Protein AF-A0A2V9DRB1-F1 (afdb_monomer)

pLDDT: mean 70.37, std 17.66, range [30.84, 90.81]

Foldseek 3Di:
DDPPVPWDKDQADVQWDWDADPVRDTDIDRPCVVPDPDDDDRQWIWTWDQDPVVRDIDIDTDGHGPCPDPPPPDDPDDDD

Sequence (80 aa):
MAENRSEMRIPMQVGTEFRIRNNGDIILDNPELELAADTAAADAVLSYRFDSESGEHVLRLLDPVAERALRPGRKAASQG

St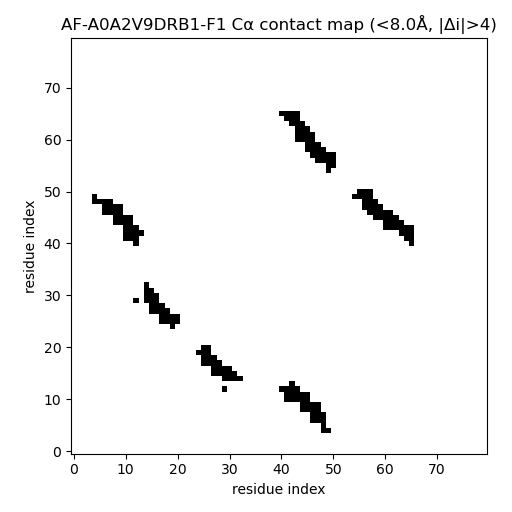ructure (mmCIF, N/CA/C/O backbone):
data_AF-A0A2V9DRB1-F1
#
_entry.id   AF-A0A2V9DRB1-F1
#
loop_
_atom_site.group_PDB
_atom_site.id
_atom_site.type_symbol
_atom_site.label_atom_id
_atom_site.label_alt_id
_atom_site.label_comp_id
_atom_site.label_asym_id
_atom_site.label_entity_id
_atom_site.label_seq_id
_atom_site.pdbx_PDB_ins_code
_atom_site.Cartn_x
_atom_site.Cartn_y
_atom_site.Cartn_z
_atom_site.occupancy
_atom_site.B_iso_or_equiv
_atom_site.auth_seq_id
_atom_site.auth_comp_id
_atom_site.auth_asym_id
_atom_site.auth_atom_id
_atom_site.pdbx_PDB_model_num
ATOM 1 N N . MET A 1 1 ? -20.732 -12.527 8.884 1.00 30.84 1 MET A N 1
ATOM 2 C CA . MET A 1 1 ? -19.652 -13.482 8.566 1.00 30.84 1 MET A CA 1
ATOM 3 C C . MET A 1 1 ? -18.417 -12.632 8.354 1.00 30.84 1 MET A C 1
ATOM 5 O O . MET A 1 1 ? -18.434 -11.819 7.443 1.00 30.84 1 MET A O 1
ATOM 9 N N . ALA A 1 2 ? -17.457 -12.669 9.279 1.00 37.69 2 ALA A N 1
ATOM 10 C CA . ALA A 1 2 ? -16.261 -11.840 9.182 1.00 37.69 2 ALA A CA 1
ATOM 11 C C . ALA A 1 2 ? -15.366 -12.445 8.100 1.00 37.69 2 ALA A C 1
ATOM 13 O O . ALA A 1 2 ? -14.797 -13.519 8.295 1.00 37.69 2 ALA A O 1
ATOM 14 N N . GLU A 1 3 ? -15.306 -11.805 6.935 1.00 44.94 3 GLU A N 1
ATOM 15 C CA . GLU A 1 3 ? -14.264 -12.102 5.965 1.00 44.94 3 GLU A CA 1
ATOM 16 C C . GLU A 1 3 ? -12.937 -11.769 6.639 1.00 44.94 3 GLU A C 1
ATOM 18 O O . GLU A 1 3 ? -12.569 -10.604 6.782 1.00 44.94 3 GLU A O 1
ATOM 23 N N . ASN A 1 4 ? -12.241 -12.803 7.107 1.00 48.03 4 ASN A N 1
ATOM 24 C CA . ASN A 1 4 ? -10.835 -12.734 7.458 1.00 48.03 4 ASN A CA 1
ATOM 25 C C . ASN A 1 4 ? -10.090 -12.359 6.169 1.00 48.03 4 ASN A C 1
ATOM 27 O O . ASN A 1 4 ? -9.679 -13.241 5.410 1.00 48.03 4 ASN A O 1
ATOM 31 N N . ARG A 1 5 ? -10.045 -11.054 5.855 1.00 58.56 5 ARG A N 1
ATOM 32 C CA . ARG A 1 5 ? -9.373 -10.501 4.678 1.00 58.56 5 ARG A CA 1
ATOM 33 C C . ARG A 1 5 ? -7.915 -10.902 4.796 1.00 58.56 5 ARG A C 1
ATOM 35 O O . ARG A 1 5 ? -7.149 -10.342 5.576 1.00 58.56 5 ARG A O 1
ATOM 42 N N . SER A 1 6 ? -7.608 -11.975 4.081 1.00 69.38 6 SER A N 1
ATOM 43 C CA . SER A 1 6 ? -6.328 -12.652 4.113 1.00 69.38 6 SER A CA 1
ATOM 44 C C . SER A 1 6 ? -5.249 -11.653 3.723 1.00 69.38 6 SER A C 1
ATOM 46 O O . SER A 1 6 ? -5.476 -10.798 2.867 1.00 69.38 6 SER A O 1
ATOM 48 N N . GLU A 1 7 ? -4.107 -11.734 4.397 1.00 81.62 7 GLU A N 1
ATOM 49 C CA . GLU A 1 7 ? -2.968 -10.855 4.154 1.00 81.62 7 GLU A CA 1
ATOM 50 C C . GLU A 1 7 ? -2.631 -10.820 2.653 1.00 81.62 7 GLU A C 1
ATOM 52 O O . GLU A 1 7 ? -2.381 -11.859 2.037 1.00 81.62 7 GLU A O 1
ATOM 57 N N . MET A 1 8 ? -2.670 -9.627 2.056 1.00 87.69 8 MET A N 1
ATOM 58 C CA . MET A 1 8 ? -2.411 -9.428 0.633 1.00 87.69 8 MET A CA 1
ATOM 59 C C . MET A 1 8 ? -0.944 -9.066 0.432 1.00 87.69 8 MET A C 1
ATOM 61 O O . MET A 1 8 ? -0.444 -8.145 1.070 1.00 87.69 8 MET A O 1
ATOM 65 N N . ARG A 1 9 ? -0.263 -9.759 -0.483 1.00 87.56 9 ARG A N 1
ATOM 66 C CA . ARG A 1 9 ? 1.102 -9.413 -0.896 1.00 87.56 9 ARG A CA 1
ATOM 67 C C . ARG A 1 9 ? 1.066 -8.539 -2.138 1.00 87.56 9 ARG A C 1
ATOM 69 O O . ARG A 1 9 ? 0.432 -8.899 -3.126 1.00 87.56 9 ARG A O 1
ATOM 76 N N . ILE A 1 10 ? 1.759 -7.414 -2.077 1.00 86.88 10 ILE A N 1
ATOM 77 C CA . ILE A 1 10 ? 1.740 -6.360 -3.081 1.00 86.88 10 ILE A CA 1
ATOM 78 C C . ILE A 1 10 ? 3.184 -6.105 -3.526 1.00 86.88 10 ILE A C 1
ATOM 80 O O . ILE A 1 10 ? 3.965 -5.555 -2.746 1.00 86.88 10 ILE A O 1
ATOM 84 N N . PRO A 1 11 ? 3.574 -6.519 -4.742 1.00 84.06 11 PRO A N 1
ATOM 85 C CA . PRO A 1 11 ? 4.872 -6.161 -5.296 1.00 84.06 11 PRO A CA 1
ATOM 86 C C . PRO A 1 11 ? 4.902 -4.663 -5.622 1.00 84.06 11 PRO A C 1
ATOM 88 O O . PRO A 1 11 ? 3.954 -4.124 -6.189 1.00 84.06 11 PRO A O 1
ATOM 91 N N . MET A 1 12 ? 5.997 -4.002 -5.262 1.00 84.12 12 MET A N 1
ATOM 92 C CA . MET A 1 12 ? 6.207 -2.565 -5.400 1.00 84.12 12 MET A CA 1
ATOM 93 C C . MET A 1 12 ? 7.494 -2.294 -6.170 1.00 84.12 12 MET A C 1
ATOM 95 O O . MET A 1 12 ? 8.511 -2.953 -5.957 1.00 84.12 12 MET A O 1
ATOM 99 N N . GLN A 1 13 ? 7.454 -1.281 -7.026 1.00 78.12 13 GLN A N 1
ATOM 100 C CA . GLN A 1 13 ? 8.612 -0.744 -7.741 1.00 78.12 13 GLN A CA 1
ATOM 101 C C . GLN A 1 13 ? 8.807 0.727 -7.376 1.00 78.12 13 GLN A C 1
ATOM 103 O O . GLN A 1 13 ? 7.848 1.398 -6.976 1.00 78.12 13 GLN A O 1
ATOM 108 N N . VAL A 1 14 ? 10.021 1.253 -7.542 1.00 76.69 14 VAL A N 1
ATOM 109 C CA . VAL A 1 14 ? 10.241 2.705 -7.495 1.00 76.69 14 VAL A CA 1
ATOM 110 C C . VAL A 1 14 ? 9.274 3.392 -8.469 1.00 76.69 14 VAL A C 1
ATOM 112 O O . VAL A 1 14 ? 9.047 2.914 -9.581 1.00 76.69 14 VAL A O 1
ATOM 115 N N . GLY A 1 15 ? 8.650 4.470 -7.995 1.00 77.62 15 GLY A N 1
ATOM 116 C CA . GLY A 1 15 ? 7.625 5.206 -8.735 1.00 77.62 15 GLY A CA 1
ATOM 117 C C . GLY A 1 15 ? 6.200 4.684 -8.558 1.00 77.62 15 GLY A C 1
ATOM 118 O O . GLY A 1 15 ? 5.266 5.344 -8.992 1.00 77.62 15 GLY A O 1
ATOM 119 N N . THR A 1 16 ? 5.985 3.546 -7.883 1.00 84.50 16 THR A N 1
ATOM 120 C CA . THR A 1 16 ? 4.625 3.023 -7.654 1.00 84.50 16 THR A CA 1
ATOM 121 C C . THR A 1 16 ? 3.838 3.910 -6.683 1.00 84.50 16 THR A C 1
ATOM 123 O O . THR A 1 16 ? 4.249 4.127 -5.542 1.00 84.50 16 THR A O 1
ATOM 126 N N . GLU A 1 17 ? 2.655 4.350 -7.103 1.0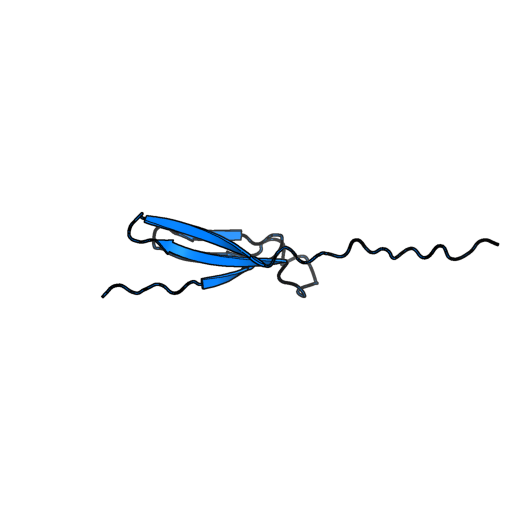0 88.00 17 GLU A N 1
ATOM 127 C CA . GLU A 1 17 ? 1.629 4.966 -6.273 1.00 88.00 17 GLU A CA 1
ATOM 128 C C . GLU A 1 17 ? 0.679 3.898 -5.716 1.00 88.00 17 GLU A C 1
ATOM 130 O O . GLU A 1 17 ? -0.044 3.221 -6.450 1.00 88.00 17 GLU A O 1
ATOM 135 N N . PHE A 1 18 ? 0.645 3.781 -4.388 1.00 89.12 18 PHE A N 1
ATOM 136 C CA . PHE A 1 18 ? -0.283 2.910 -3.672 1.00 89.12 18 PHE A CA 1
ATOM 137 C C . PHE A 1 18 ? -1.406 3.732 -3.041 1.00 89.12 18 PHE A C 1
ATOM 139 O O . PHE A 1 18 ? -1.164 4.536 -2.138 1.00 89.12 18 PHE A O 1
ATOM 146 N N . ARG A 1 19 ? -2.643 3.542 -3.511 1.00 90.00 19 ARG A N 1
ATOM 147 C CA . ARG A 1 19 ? -3.808 4.328 -3.085 1.00 90.00 19 ARG A CA 1
ATOM 148 C C . ARG A 1 19 ? -4.887 3.417 -2.517 1.00 90.00 19 ARG A C 1
ATOM 150 O O . ARG A 1 19 ? -5.317 2.475 -3.177 1.00 90.00 19 ARG A O 1
ATOM 157 N N . ILE A 1 20 ? -5.364 3.739 -1.317 1.00 89.06 20 ILE A N 1
ATOM 158 C CA . ILE A 1 20 ? -6.517 3.085 -0.693 1.00 89.06 20 ILE A CA 1
ATOM 159 C C . ILE A 1 20 ? -7.660 4.095 -0.655 1.00 89.06 20 ILE A C 1
ATOM 161 O O . ILE A 1 20 ? -7.525 5.180 -0.089 1.00 89.06 20 ILE A O 1
ATOM 165 N N . ARG A 1 21 ? -8.784 3.759 -1.283 1.00 87.12 21 ARG A N 1
ATOM 166 C CA . ARG A 1 21 ? -9.997 4.580 -1.244 1.00 87.12 21 ARG A CA 1
ATOM 167 C C . ARG A 1 21 ? -10.748 4.369 0.068 1.00 87.12 21 ARG A C 1
ATOM 169 O O . ARG A 1 21 ? -10.657 3.315 0.686 1.00 87.12 21 ARG A O 1
ATOM 176 N N . ASN A 1 22 ? -11.586 5.336 0.441 1.00 83.06 22 ASN A N 1
ATOM 177 C CA . ASN A 1 22 ? -12.397 5.284 1.669 1.00 83.06 22 ASN A CA 1
ATOM 178 C C . ASN A 1 22 ? -13.370 4.092 1.731 1.00 83.06 22 ASN A C 1
ATOM 180 O O . ASN A 1 22 ? -13.824 3.725 2.807 1.00 83.06 22 ASN A O 1
ATOM 184 N N . ASN A 1 23 ? -13.713 3.499 0.586 1.00 82.69 23 ASN A N 1
ATOM 185 C CA . ASN A 1 23 ? -14.523 2.281 0.507 1.00 82.69 23 ASN A CA 1
ATOM 186 C C . ASN A 1 23 ? -13.687 0.990 0.636 1.00 82.69 23 ASN A C 1
ATOM 188 O O . ASN A 1 23 ? -14.239 -0.107 0.585 1.00 82.69 23 ASN A O 1
ATOM 192 N N . GLY A 1 24 ? -12.370 1.113 0.804 1.00 78.94 24 GLY A N 1
ATOM 193 C CA . GLY A 1 24 ? -11.428 0.008 0.912 1.00 78.94 24 GLY A CA 1
ATOM 194 C C . GLY A 1 24 ? -10.887 -0.506 -0.422 1.00 78.94 24 GLY A C 1
ATOM 195 O O . GLY A 1 24 ? -10.152 -1.493 -0.398 1.00 78.94 24 GLY A O 1
ATOM 196 N N . ASP A 1 25 ? -11.218 0.128 -1.554 1.00 84.62 25 ASP A N 1
ATOM 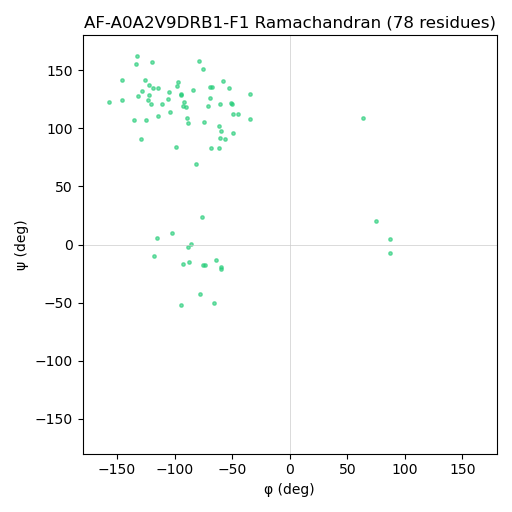197 C CA . ASP A 1 25 ? -10.638 -0.243 -2.848 1.00 84.62 25 ASP A CA 1
ATOM 198 C C . ASP A 1 25 ? -9.150 0.103 -2.880 1.00 84.62 25 ASP A C 1
ATOM 200 O O . ASP A 1 25 ? -8.740 1.204 -2.502 1.00 84.62 25 ASP A O 1
ATOM 204 N N . ILE A 1 26 ? -8.351 -0.832 -3.383 1.00 85.62 26 ILE A N 1
ATOM 205 C CA . ILE A 1 26 ? -6.904 -0.689 -3.519 1.00 85.62 26 ILE A CA 1
ATOM 206 C C . ILE A 1 26 ? -6.570 -0.450 -4.985 1.00 85.62 26 ILE A C 1
ATOM 208 O O . ILE A 1 26 ? -7.031 -1.186 -5.857 1.00 85.62 26 ILE A O 1
ATOM 212 N N . ILE A 1 27 ? -5.754 0.567 -5.246 1.00 88.38 27 ILE A N 1
ATOM 213 C CA . ILE A 1 27 ? -5.301 0.943 -6.582 1.00 88.38 27 ILE A CA 1
ATOM 214 C C . ILE A 1 27 ? -3.775 1.044 -6.571 1.00 88.38 27 ILE A C 1
ATOM 216 O O . ILE A 1 27 ? -3.192 1.672 -5.684 1.00 88.38 27 ILE A O 1
ATOM 220 N N . LEU A 1 28 ? -3.159 0.418 -7.570 1.00 84.88 28 LEU A N 1
ATOM 221 C CA . LEU A 1 28 ? -1.723 0.414 -7.822 1.00 84.88 28 LEU A CA 1
ATOM 222 C C . LEU A 1 28 ? -1.481 0.995 -9.209 1.00 84.88 28 LEU A C 1
ATOM 224 O O . LEU A 1 28 ? -1.970 0.442 -10.191 1.00 84.88 28 LEU A O 1
ATOM 228 N N . ASP A 1 29 ? -0.710 2.071 -9.277 1.00 81.56 29 ASP A N 1
ATOM 229 C CA . ASP A 1 29 ? -0.267 2.680 -10.529 1.00 81.56 29 ASP A CA 1
ATOM 230 C C . ASP A 1 29 ? 1.231 2.966 -10.443 1.00 81.56 29 ASP A C 1
ATOM 232 O O . ASP A 1 29 ? 1.769 3.116 -9.352 1.00 81.56 29 ASP A O 1
ATOM 236 N N . ASN A 1 30 ? 1.925 3.050 -11.573 1.00 73.56 30 ASN A N 1
ATOM 237 C CA . ASN A 1 30 ? 3.304 3.532 -11.612 1.00 73.56 30 ASN A CA 1
ATOM 238 C C . ASN A 1 30 ? 3.410 4.626 -12.686 1.00 73.56 30 ASN A C 1
ATOM 240 O O . ASN A 1 30 ? 3.641 4.296 -13.852 1.00 73.56 30 ASN A O 1
ATOM 244 N N . PRO A 1 31 ? 3.204 5.910 -12.332 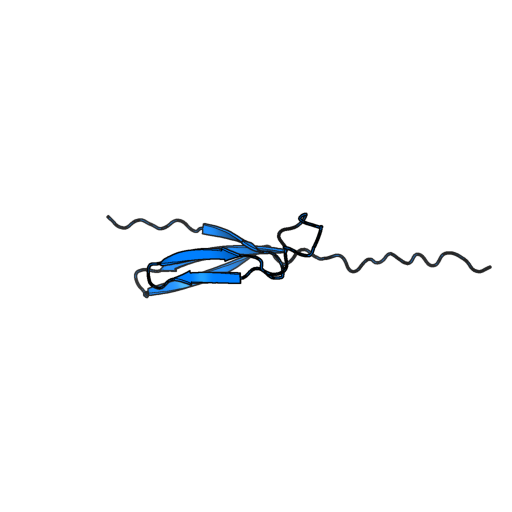1.00 62.47 31 PRO A N 1
ATOM 245 C CA . PRO A 1 31 ? 3.247 7.022 -13.284 1.00 62.47 31 PRO A CA 1
ATOM 246 C C . PRO A 1 31 ? 4.590 7.172 -14.014 1.00 62.47 31 PRO A C 1
ATOM 248 O O . PRO A 1 31 ? 4.638 7.800 -15.067 1.00 62.47 31 PRO A O 1
ATOM 251 N N . GLU A 1 32 ? 5.680 6.602 -13.494 1.00 61.16 32 GLU A N 1
ATOM 252 C CA . GLU A 1 32 ? 7.008 6.698 -14.112 1.00 61.16 32 GLU A CA 1
ATOM 253 C C . GLU A 1 32 ? 7.271 5.595 -15.159 1.00 61.16 32 GLU A C 1
ATOM 255 O O . GLU A 1 32 ? 8.191 5.711 -15.975 1.00 61.16 32 GLU A O 1
ATOM 260 N N . LEU A 1 33 ? 6.455 4.533 -15.185 1.00 57.12 33 LEU A N 1
ATOM 261 C CA . LEU A 1 33 ? 6.692 3.341 -16.011 1.00 57.12 33 LEU A CA 1
ATOM 262 C C . LEU A 1 33 ? 6.380 3.562 -17.503 1.00 57.12 33 LEU A C 1
ATOM 264 O O . LEU A 1 33 ? 6.917 2.848 -18.345 1.00 57.12 33 LEU A O 1
ATOM 268 N N . GLU A 1 34 ? 5.616 4.601 -17.863 1.00 54.75 34 GLU A N 1
ATOM 269 C CA . GLU A 1 34 ? 5.407 4.980 -19.273 1.00 54.75 34 GLU A CA 1
ATOM 270 C C . GLU A 1 34 ? 6.703 5.433 -19.985 1.00 54.75 34 GLU A C 1
ATOM 272 O O . GLU A 1 34 ? 6.732 5.503 -21.214 1.00 54.75 34 GLU A O 1
ATOM 277 N N . LEU A 1 35 ? 7.797 5.702 -19.252 1.00 51.75 35 LEU A N 1
ATOM 278 C CA . LEU A 1 35 ? 9.063 6.207 -19.809 1.00 51.75 35 LEU A CA 1
ATOM 279 C C . LEU A 1 35 ? 10.278 5.276 -19.619 1.00 51.75 35 LEU A C 1
ATOM 281 O O . LEU A 1 35 ? 11.325 5.531 -20.219 1.00 51.75 35 LEU A O 1
ATOM 285 N N . ALA A 1 36 ? 10.179 4.203 -18.826 1.00 51.88 36 ALA A N 1
ATOM 286 C CA . ALA A 1 36 ? 11.323 3.356 -18.470 1.00 51.88 36 ALA A CA 1
ATOM 287 C C . ALA A 1 36 ? 11.191 1.928 -19.033 1.00 51.88 36 ALA A C 1
ATOM 289 O O . ALA A 1 36 ? 10.374 1.129 -18.589 1.00 51.88 36 ALA A O 1
ATOM 290 N N . ALA A 1 37 ? 12.038 1.590 -20.007 1.00 47.62 37 ALA A N 1
ATOM 291 C CA . ALA A 1 37 ? 12.013 0.331 -20.759 1.00 47.62 37 ALA A CA 1
ATOM 292 C C . ALA A 1 37 ? 12.569 -0.909 -20.013 1.00 47.62 37 ALA A C 1
ATOM 294 O O . ALA A 1 37 ? 13.003 -1.856 -20.667 1.00 47.62 37 ALA A O 1
ATOM 295 N N . ASP A 1 38 ? 12.580 -0.935 -18.677 1.00 50.38 38 ASP A N 1
ATOM 296 C CA . ASP A 1 38 ? 13.136 -2.061 -17.913 1.00 50.38 38 ASP A CA 1
ATOM 297 C C . ASP A 1 38 ? 12.204 -2.461 -16.756 1.00 50.38 38 ASP A C 1
ATOM 299 O O . ASP A 1 38 ? 12.028 -1.737 -15.780 1.00 50.38 38 ASP A O 1
ATOM 303 N N . THR A 1 39 ? 11.544 -3.609 -16.917 1.00 50.50 39 THR A N 1
ATOM 304 C CA . THR A 1 39 ? 10.427 -4.113 -16.092 1.00 50.50 39 THR A CA 1
ATOM 305 C C . THR A 1 39 ? 10.852 -5.205 -15.100 1.00 50.50 39 THR A C 1
ATOM 307 O O . THR A 1 39 ? 10.006 -5.865 -14.499 1.00 50.50 39 THR A O 1
ATOM 310 N N . ALA A 1 40 ? 12.155 -5.444 -14.923 1.00 52.44 40 ALA A N 1
ATOM 311 C CA . ALA A 1 40 ? 12.630 -6.749 -14.462 1.00 52.44 40 ALA A CA 1
ATOM 312 C C . ALA A 1 40 ? 12.728 -6.989 -12.941 1.00 52.44 40 ALA A C 1
ATOM 314 O O . ALA A 1 40 ? 13.061 -8.106 -12.552 1.00 52.44 40 ALA A O 1
ATOM 315 N N . ALA A 1 41 ? 12.428 -6.042 -12.050 1.00 55.53 41 ALA A N 1
ATOM 316 C CA . ALA A 1 41 ? 12.443 -6.343 -10.614 1.00 55.53 41 ALA A CA 1
ATOM 317 C C . ALA A 1 41 ? 11.362 -5.565 -9.870 1.00 55.53 41 ALA A C 1
ATOM 319 O O . ALA A 1 41 ? 11.311 -4.340 -9.946 1.00 55.53 41 ALA A O 1
ATOM 320 N N . ALA A 1 42 ? 10.496 -6.273 -9.142 1.00 60.00 42 ALA A N 1
ATOM 321 C CA . ALA A 1 42 ? 9.853 -5.666 -7.988 1.00 60.00 42 ALA A CA 1
ATOM 322 C C . ALA A 1 42 ? 10.981 -5.286 -7.024 1.00 60.00 42 ALA A C 1
ATOM 324 O O . ALA A 1 42 ? 11.776 -6.145 -6.642 1.00 60.00 42 ALA A O 1
ATOM 325 N N . ASP A 1 43 ? 11.079 -4.004 -6.688 1.00 70.06 43 ASP A N 1
ATOM 326 C CA . ASP A 1 43 ? 12.032 -3.534 -5.699 1.00 70.06 43 ASP A CA 1
ATOM 327 C C . ASP A 1 43 ? 11.640 -4.119 -4.340 1.00 70.06 43 ASP A C 1
ATOM 329 O O . ASP A 1 43 ? 12.453 -4.752 -3.687 1.00 70.06 43 ASP A O 1
ATOM 333 N N . ALA A 1 44 ? 10.378 -3.996 -3.941 1.00 80.06 44 ALA A N 1
ATOM 334 C CA . ALA A 1 44 ? 9.903 -4.370 -2.615 1.00 80.06 44 ALA A CA 1
ATOM 335 C C . ALA A 1 44 ? 8.626 -5.214 -2.672 1.00 80.06 44 ALA A C 1
ATOM 337 O O . ALA A 1 44 ? 7.889 -5.189 -3.655 1.00 80.06 44 ALA A O 1
ATOM 338 N N . VAL A 1 45 ? 8.311 -5.914 -1.581 1.00 84.88 45 VAL A N 1
ATOM 339 C CA . VAL A 1 45 ? 6.997 -6.552 -1.392 1.00 84.88 45 VAL A CA 1
ATOM 340 C C . VAL A 1 45 ? 6.371 -6.039 -0.104 1.00 84.88 45 VAL A C 1
ATOM 342 O O . VAL A 1 45 ? 6.969 -6.154 0.963 1.00 84.88 45 VAL A O 1
ATOM 345 N N . LEU A 1 46 ? 5.157 -5.496 -0.187 1.00 87.69 46 LEU A N 1
ATOM 346 C CA . LEU A 1 46 ? 4.354 -5.108 0.971 1.00 87.69 46 LEU A CA 1
ATOM 347 C C . LEU A 1 46 ? 3.338 -6.204 1.311 1.00 87.69 46 LEU A C 1
ATOM 349 O O . LEU A 1 46 ? 2.667 -6.736 0.435 1.00 87.69 46 LEU A O 1
ATOM 353 N N . SER A 1 47 ? 3.188 -6.514 2.591 1.00 90.44 47 SER A N 1
ATOM 354 C CA . SER A 1 47 ? 1.978 -7.104 3.154 1.00 90.44 47 SER A CA 1
ATOM 355 C C . SER A 1 47 ? 0.999 -5.979 3.467 1.00 90.44 47 SER A C 1
ATOM 357 O O . SER A 1 47 ? 1.371 -4.966 4.065 1.00 90.44 47 SER A O 1
ATOM 359 N N . TYR A 1 48 ? -0.249 -6.171 3.066 1.00 89.81 48 TYR A N 1
ATOM 360 C CA . TYR A 1 48 ? -1.368 -5.322 3.421 1.00 89.81 48 TYR A CA 1
ATOM 361 C C . TYR A 1 48 ? -2.448 -6.137 4.122 1.00 89.81 48 TYR A C 1
ATOM 363 O O . TYR A 1 48 ? -2.839 -7.221 3.672 1.00 89.81 48 TYR A O 1
ATOM 371 N N . ARG A 1 49 ? -2.993 -5.560 5.190 1.00 89.94 49 ARG A N 1
ATOM 372 C CA . ARG A 1 49 ? -4.200 -6.045 5.849 1.00 89.94 49 ARG A CA 1
ATOM 373 C C . ARG A 1 49 ? -4.998 -4.868 6.392 1.00 89.94 49 ARG A C 1
ATOM 375 O O . ARG A 1 49 ? -4.432 -3.929 6.939 1.00 89.94 49 ARG A O 1
ATOM 382 N N . PHE A 1 50 ? -6.318 -4.954 6.291 1.00 87.75 50 PHE A N 1
ATOM 383 C CA . PHE A 1 50 ? -7.210 -4.062 7.022 1.00 87.75 50 PHE A CA 1
ATOM 384 C C . PHE A 1 50 ? -7.583 -4.700 8.360 1.00 87.75 50 PHE A C 1
ATOM 386 O O . PHE A 1 50 ? -8.101 -5.817 8.380 1.00 87.75 50 PHE A O 1
ATOM 393 N N . ASP A 1 51 ? -7.299 -4.005 9.456 1.00 87.88 51 ASP A N 1
ATOM 394 C CA . ASP A 1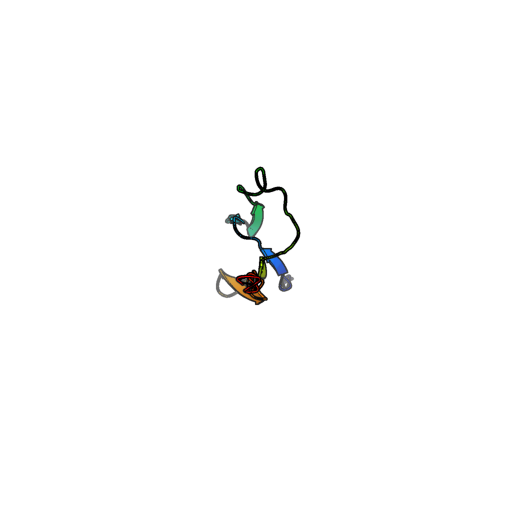 51 ? -7.767 -4.364 10.786 1.00 87.88 51 ASP A CA 1
ATOM 395 C C . ASP A 1 51 ? -9.134 -3.716 11.021 1.00 87.88 51 ASP A C 1
ATOM 397 O O . ASP A 1 51 ? -9.249 -2.510 11.225 1.00 87.88 51 ASP A O 1
ATOM 401 N N . SER A 1 52 ? -10.196 -4.517 10.944 1.00 83.94 52 SER A N 1
ATOM 402 C CA . SER A 1 52 ? -11.560 -4.019 11.127 1.00 83.94 52 SER A CA 1
ATOM 403 C C . SER A 1 52 ? -11.904 -3.692 12.579 1.00 83.94 52 SER A C 1
ATOM 405 O O . SER A 1 52 ? -12.909 -3.023 12.803 1.00 83.94 52 SER A O 1
ATOM 407 N N . GLU A 1 53 ? -11.136 -4.190 13.554 1.00 88.06 53 GLU A N 1
ATOM 408 C CA . GLU A 1 53 ? -11.392 -3.918 14.971 1.00 88.06 53 GLU A CA 1
ATOM 409 C C . GLU A 1 53 ? -10.903 -2.518 15.346 1.00 88.06 53 GLU A C 1
ATOM 411 O O . GLU A 1 53 ? -11.619 -1.780 16.023 1.00 88.06 53 GLU A O 1
ATOM 416 N N . SER A 1 54 ? -9.721 -2.127 14.861 1.00 87.81 54 SER A N 1
ATOM 417 C CA . SER A 1 54 ? -9.170 -0.782 15.071 1.00 87.81 54 SER A CA 1
ATOM 418 C C . SER A 1 54 ? -9.511 0.214 13.955 1.00 87.81 54 SER A C 1
ATOM 420 O O . SER A 1 54 ? -9.403 1.423 14.157 1.00 87.81 54 SER A O 1
ATOM 422 N N . GLY A 1 55 ? -9.951 -0.267 12.788 1.00 84.69 55 GLY A N 1
ATOM 423 C CA . GLY A 1 55 ? -10.167 0.554 11.594 1.00 84.69 55 GLY A CA 1
ATOM 424 C C . GLY A 1 55 ? -8.866 0.955 10.891 1.00 84.69 55 GLY A C 1
ATOM 425 O O . GLY A 1 55 ? -8.850 1.932 10.142 1.00 84.69 55 GLY A O 1
ATOM 426 N N . GLU A 1 56 ? -7.771 0.235 11.136 1.00 88.50 56 GLU A N 1
ATOM 427 C CA . GLU A 1 56 ? -6.439 0.582 10.645 1.00 88.50 56 GLU A CA 1
ATOM 428 C C . GLU A 1 56 ? -6.074 -0.170 9.360 1.00 88.50 56 GLU A C 1
ATOM 430 O O . GLU A 1 56 ? -6.298 -1.372 9.202 1.00 88.50 56 GLU A O 1
ATOM 435 N N . HIS A 1 57 ? -5.420 0.535 8.439 1.00 88.38 57 HIS A N 1
ATOM 436 C CA . HIS A 1 57 ? -4.741 -0.081 7.306 1.00 88.38 57 HIS A CA 1
ATOM 437 C C . HIS A 1 57 ? -3.304 -0.403 7.714 1.00 88.38 57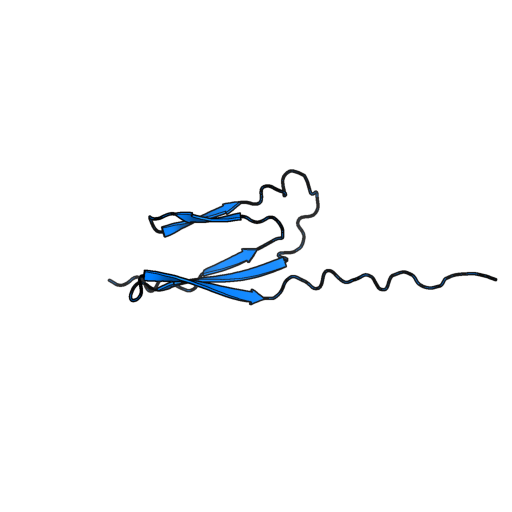 HIS A C 1
ATOM 439 O O . HIS A 1 57 ? -2.476 0.492 7.876 1.00 88.38 57 HIS A O 1
ATOM 445 N N . VAL A 1 58 ? -3.004 -1.688 7.883 1.00 90.06 58 VAL A N 1
ATOM 446 C CA . VAL A 1 58 ? -1.678 -2.166 8.269 1.00 90.06 58 VAL A CA 1
ATOM 447 C C . VAL A 1 58 ? -0.889 -2.494 7.010 1.00 90.06 58 VAL A C 1
ATOM 449 O O . VAL A 1 58 ? -1.278 -3.369 6.234 1.00 90.06 58 VAL A O 1
ATOM 452 N N . LEU A 1 59 ? 0.236 -1.805 6.825 1.00 90.81 59 LEU A N 1
ATOM 453 C CA . LEU A 1 59 ? 1.212 -2.099 5.782 1.00 90.81 59 LEU A CA 1
ATOM 454 C C . LEU A 1 59 ? 2.521 -2.557 6.419 1.00 90.81 59 LEU A C 1
ATOM 456 O O . LEU A 1 59 ? 3.023 -1.929 7.352 1.00 90.81 59 LEU A O 1
ATOM 460 N N . ARG A 1 60 ? 3.105 -3.630 5.892 1.00 90.00 60 ARG A N 1
ATOM 461 C CA . ARG A 1 60 ? 4.409 -4.139 6.322 1.00 90.00 60 ARG A CA 1
ATOM 462 C C . ARG A 1 60 ? 5.284 -4.415 5.113 1.00 90.00 60 ARG A C 1
ATOM 464 O O . ARG A 1 60 ? 4.889 -5.169 4.239 1.00 90.00 60 ARG A O 1
ATOM 471 N N . LEU A 1 61 ? 6.499 -3.885 5.097 1.00 88.06 61 LEU A N 1
ATOM 472 C CA . LEU A 1 61 ? 7.516 -4.296 4.131 1.00 88.06 61 LEU A CA 1
ATOM 473 C C . LEU A 1 61 ? 8.011 -5.710 4.476 1.00 88.06 61 LEU A C 1
ATOM 475 O O . LEU A 1 61 ? 8.492 -5.929 5.586 1.00 88.06 61 LEU A O 1
ATOM 479 N N . LEU A 1 62 ? 7.834 -6.662 3.558 1.00 83.88 62 LEU A N 1
ATOM 480 C CA . LEU A 1 62 ? 8.232 -8.064 3.714 1.00 83.88 62 LEU A CA 1
ATOM 481 C C . LEU A 1 62 ? 9.614 -8.333 3.118 1.00 83.88 62 LEU A C 1
ATOM 483 O O . LEU A 1 62 ? 10.474 -8.866 3.812 1.00 83.88 62 LEU A O 1
ATOM 487 N N . ASP A 1 63 ? 9.818 -7.935 1.861 1.00 73.00 63 ASP A N 1
ATOM 488 C CA . ASP A 1 63 ? 11.073 -8.127 1.134 1.00 73.00 63 ASP A CA 1
ATOM 489 C C . ASP A 1 63 ? 11.666 -6.763 0.746 1.00 73.00 63 ASP A C 1
ATOM 491 O O . ASP A 1 63 ? 10.920 -5.878 0.301 1.00 73.00 63 ASP A O 1
ATOM 495 N N . PRO A 1 64 ? 12.979 -6.552 0.954 1.00 65.88 64 PRO A N 1
ATOM 496 C CA . PRO A 1 64 ? 13.622 -5.269 0.719 1.00 65.88 64 PRO A CA 1
ATOM 497 C C . 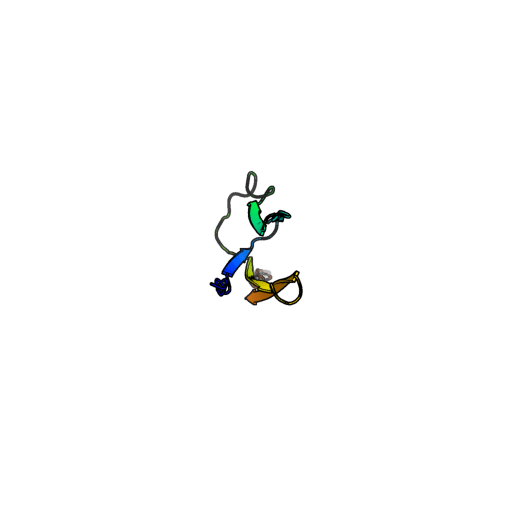PRO A 1 64 ? 13.831 -4.982 -0.768 1.00 65.88 64 PRO A C 1
ATOM 499 O O . PRO A 1 64 ? 14.087 -5.902 -1.542 1.00 65.88 64 PRO A O 1
ATOM 502 N N . VAL A 1 65 ? 13.824 -3.673 -1.077 1.00 61.22 65 VAL A N 1
ATOM 503 C CA . VAL A 1 65 ? 14.342 -3.039 -2.305 1.00 61.22 65 VAL A CA 1
ATOM 504 C C . VAL A 1 65 ? 15.566 -3.810 -2.751 1.00 61.22 65 VAL A C 1
ATOM 506 O O . VAL A 1 65 ? 16.579 -3.751 -2.049 1.00 61.22 65 VAL A O 1
ATOM 509 N N . ALA A 1 66 ? 15.430 -4.569 -3.847 1.00 58.06 66 ALA A N 1
ATOM 510 C CA . ALA A 1 66 ? 16.511 -5.321 -4.461 1.00 58.06 66 ALA A CA 1
ATOM 511 C C . ALA A 1 66 ? 17.805 -4.526 -4.298 1.00 58.06 66 ALA A C 1
ATOM 513 O O . ALA A 1 66 ? 17.826 -3.323 -4.581 1.00 58.06 66 ALA A O 1
ATOM 514 N N . GLU A 1 67 ? 18.863 -5.166 -3.795 1.00 56.38 67 GLU A N 1
ATOM 515 C CA . GLU A 1 67 ? 20.202 -4.594 -3.813 1.00 56.38 67 GLU A CA 1
ATOM 516 C C . GLU A 1 67 ? 20.475 -4.286 -5.290 1.00 56.38 67 GLU A C 1
ATOM 518 O O . GLU A 1 67 ? 20.883 -5.162 -6.055 1.00 56.38 67 GLU A O 1
ATOM 523 N N . ARG A 1 68 ? 20.137 -3.070 -5.747 1.00 53.66 68 ARG A N 1
ATOM 524 C CA . ARG A 1 68 ? 20.456 -2.588 -7.083 1.00 53.66 68 ARG A CA 1
ATOM 525 C C . ARG A 1 68 ? 21.951 -2.438 -7.022 1.00 53.66 68 ARG A C 1
ATOM 527 O O . ARG A 1 68 ? 22.445 -1.379 -6.645 1.00 53.66 68 ARG A O 1
ATOM 534 N N . ALA A 1 69 ? 22.626 -3.563 -7.243 1.00 48.09 69 ALA A N 1
ATOM 535 C CA . ALA A 1 69 ? 24.018 -3.772 -6.948 1.00 48.09 69 ALA A CA 1
ATOM 536 C C . ALA A 1 69 ? 24.757 -2.535 -7.429 1.00 48.09 69 ALA A C 1
ATOM 538 O O . ALA A 1 69 ? 24.788 -2.240 -8.629 1.00 48.09 69 ALA A O 1
ATOM 539 N N . LEU A 1 70 ? 25.292 -1.771 -6.476 1.00 45.47 70 LEU A N 1
ATOM 540 C CA . LEU A 1 70 ? 26.375 -0.843 -6.730 1.00 45.47 70 LEU A CA 1
ATOM 541 C C . LEU A 1 70 ? 27.410 -1.668 -7.488 1.00 45.47 70 LEU A C 1
ATOM 543 O O . LEU A 1 70 ? 28.122 -2.440 -6.860 1.00 45.47 70 LEU A O 1
ATOM 547 N N . ARG A 1 71 ? 27.426 -1.608 -8.828 1.00 43.03 71 ARG A N 1
ATOM 548 C CA . ARG A 1 71 ? 28.366 -2.371 -9.656 1.00 43.03 71 ARG A CA 1
ATOM 549 C C . ARG A 1 71 ? 29.772 -2.148 -9.083 1.00 43.03 71 ARG A C 1
ATOM 551 O O . ARG A 1 71 ? 30.309 -1.058 -9.303 1.00 43.03 71 ARG A O 1
ATOM 558 N N . PRO A 1 72 ? 30.463 -3.139 -8.491 1.00 47.56 72 PRO A N 1
ATOM 559 C CA . PRO A 1 72 ? 31.909 -3.085 -8.382 1.00 47.56 72 PRO A CA 1
ATOM 560 C C . PRO A 1 72 ? 32.427 -3.559 -9.746 1.00 47.56 72 PRO A C 1
ATOM 562 O O . PRO A 1 72 ? 32.875 -4.684 -9.928 1.00 47.56 72 PRO A O 1
ATOM 565 N N . GLY A 1 73 ? 32.209 -2.724 -10.765 1.00 52.72 73 GLY A N 1
ATOM 566 C CA . GLY A 1 73 ? 32.350 -3.089 -12.175 1.00 52.72 73 GLY A CA 1
ATOM 567 C C . GLY A 1 73 ? 33.453 -2.346 -12.918 1.00 52.72 73 GLY A C 1
ATOM 568 O O . GLY A 1 73 ? 33.585 -2.526 -14.123 1.00 52.72 73 GLY A O 1
ATOM 569 N N . ARG A 1 74 ? 34.266 -1.526 -12.245 1.00 50.44 74 ARG A N 1
ATOM 570 C CA . ARG A 1 74 ? 35.519 -1.031 -12.826 1.00 50.44 74 ARG A CA 1
ATOM 571 C C . ARG A 1 74 ? 36.663 -1.882 -12.294 1.00 50.44 74 ARG A C 1
ATOM 573 O O . ARG A 1 74 ? 37.331 -1.525 -11.331 1.00 50.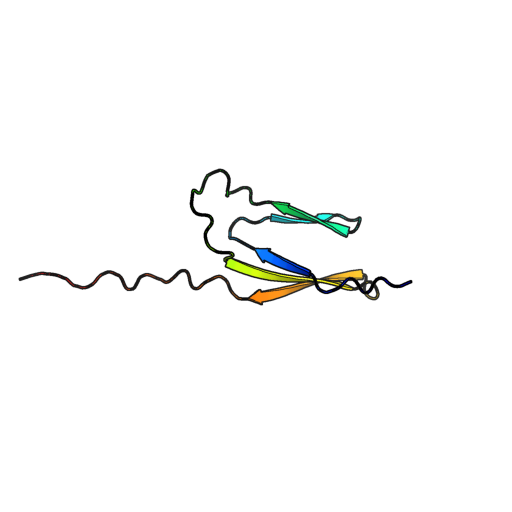44 74 ARG A O 1
ATOM 580 N N . LYS A 1 75 ? 36.887 -3.026 -12.954 1.00 46.47 75 LYS A N 1
ATOM 581 C CA . LYS A 1 75 ? 38.222 -3.627 -12.974 1.00 46.47 75 LYS A CA 1
ATOM 582 C C . LYS A 1 75 ? 39.189 -2.523 -13.399 1.00 46.47 75 LYS A C 1
ATOM 584 O O . LYS A 1 75 ? 39.013 -1.942 -14.470 1.00 46.47 75 LYS A O 1
ATOM 589 N N . ALA A 1 76 ? 40.175 -2.234 -12.556 1.00 50.25 76 ALA A N 1
ATOM 590 C CA . ALA A 1 76 ? 41.379 -1.534 -12.964 1.00 50.25 76 ALA A CA 1
ATOM 591 C C . ALA A 1 76 ? 42.059 -2.402 -14.030 1.00 50.25 76 ALA A C 1
ATOM 593 O O . ALA A 1 76 ? 42.782 -3.346 -13.725 1.00 50.25 76 ALA A O 1
ATOM 594 N N . ALA A 1 77 ? 41.719 -2.148 -15.288 1.00 51.34 77 ALA A N 1
ATOM 595 C CA . ALA A 1 77 ? 42.417 -2.677 -16.437 1.0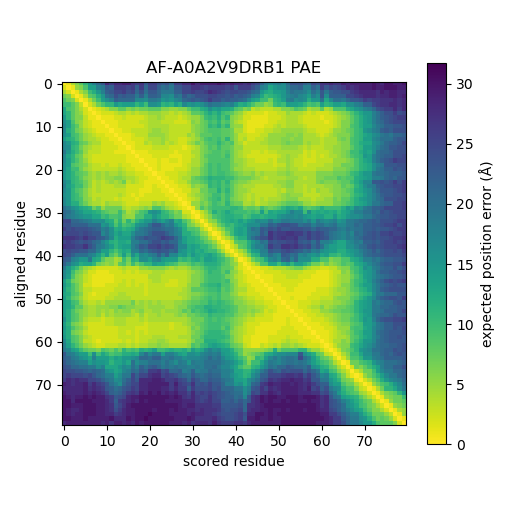0 51.34 77 ALA A CA 1
ATOM 596 C C . ALA A 1 77 ? 43.229 -1.529 -17.038 1.00 51.34 77 ALA A C 1
ATOM 598 O O . ALA A 1 77 ? 42.677 -0.476 -17.355 1.00 51.34 77 ALA A O 1
ATOM 599 N N . SER A 1 78 ? 44.527 -1.800 -17.178 1.00 44.97 78 SER A N 1
ATOM 600 C CA . SER A 1 78 ? 45.548 -1.090 -17.954 1.00 44.97 78 SER A CA 1
ATOM 601 C C . SER A 1 78 ? 45.891 0.345 -17.550 1.00 44.97 78 SER A C 1
ATOM 603 O O . SER A 1 78 ? 45.144 1.276 -17.829 1.00 44.97 78 SER A O 1
ATOM 605 N N . GLN A 1 79 ? 47.084 0.518 -16.988 1.00 43.59 79 GLN A N 1
ATOM 606 C CA . GLN A 1 79 ? 48.285 1.026 -17.675 1.00 43.59 79 GLN A CA 1
ATOM 607 C C . GLN A 1 79 ? 49.468 0.495 -16.838 1.00 43.59 79 GLN A C 1
ATOM 609 O O . GLN A 1 79 ? 49.416 0.571 -15.615 1.00 43.59 79 GLN A O 1
ATOM 614 N N . GLY A 1 80 ? 50.421 -0.260 -17.379 1.00 44.53 80 GLY A N 1
ATOM 615 C CA . GLY A 1 80 ? 51.181 0.017 -18.593 1.00 44.53 80 GLY A CA 1
ATOM 616 C C . GLY A 1 80 ? 52.570 0.410 -18.126 1.00 44.53 80 GLY A C 1
ATOM 617 O O . GLY A 1 80 ? 52.679 1.558 -17.653 1.00 44.53 80 GLY A O 1
#

Secondary structure (DSSP, 8-state):
-----PPEEEEE-TT-EEEE-TTS-EEEE-TTTTS--------EEEEEEEETTTTEEEEEEEE-----------------

Radius of gyration: 18.99 Å; Cα contacts (8 Å, |Δi|>4): 98; chains: 1; bounding box: 71×20×36 Å

Nearest PDB structures (foldseek):
  8k0c-assembly1_E  TM=2.718E-01  e=4.962E+00  Macaca mulatta

Mean predicted aligned error: 12.39 Å

Solvent-accessible surface area (backbone atoms only — not comparable to full-atom values): 5364 Å² total; per-residue (Å²): 132,85,77,77,69,64,77,40,78,43,78,35,41,91,61,51,46,80,46,74,45,99,88,69,52,77,45,80,48,46,85,57,56,87,78,53,99,72,88,88,62,64,28,29,28,32,38,37,35,72,40,79,89,82,70,44,81,46,73,41,83,74,45,70,61,56,81,75,66,79,71,92,70,78,74,92,71,86,83,134